Protein AF-A0A2V8MQB6-F1 (afdb_monomer_lite)

pLDDT: mean 80.18, std 12.18, range [51.41, 95.5]

Foldseek 3Di:
DVVLVVVLCVQADPPPCPDPDPDDDDPPRDDRLNVVVVVLVVVVVVDPDDDDPVNVVSVVVSLVVVQVSLVSLVCCLVPVLVVVQVVCVVVVHDGDDSDDRDDRD

Sequence (105 aa):
LSDDVTNLQKRLFPPPDLSGGAGPPLPDEPRPLYFDILNVAFNMDGYTAAPTADEMLRLDDYAKKLRELIAEVNKIMDQDVPKLNKQMSDAGLQIVNPGKKIPPP

Structure (mmCIF, N/CA/C/O backbone):
data_AF-A0A2V8MQB6-F1
#
_entry.id   AF-A0A2V8MQB6-F1
#
loop_
_atom_site.group_PDB
_atom_site.id
_atom_site.type_symbol
_atom_site.label_atom_id
_atom_site.label_alt_id
_atom_site.label_comp_id
_atom_site.label_asym_id
_atom_site.label_entity_id
_atom_site.label_seq_id
_atom_site.pdbx_PDB_ins_code
_atom_site.Cartn_x
_atom_site.Cartn_y
_atom_site.Cartn_z
_atom_site.occupancy
_atom_site.B_iso_or_equiv
_atom_site.auth_seq_id
_atom_site.auth_comp_id
_atom_site.auth_asym_id
_atom_site.auth_atom_id
_atom_site.pdbx_PDB_model_num
ATOM 1 N N . LEU A 1 1 ? -10.658 -4.433 9.664 1.00 72.69 1 LEU A N 1
ATOM 2 C CA . LEU A 1 1 ? -9.804 -3.276 10.010 1.00 72.69 1 LEU A CA 1
ATOM 3 C C . LEU A 1 1 ? -8.379 -3.680 10.359 1.00 72.69 1 LEU A C 1
ATOM 5 O O . LEU A 1 1 ? -7.499 -3.272 9.622 1.00 72.69 1 LEU A O 1
ATOM 9 N N . SER A 1 2 ? -8.121 -4.448 11.431 1.00 78.56 2 SER A N 1
ATOM 10 C CA . SER A 1 2 ? -6.736 -4.840 11.776 1.00 78.56 2 SER A CA 1
ATOM 11 C C . SER A 1 2 ? -6.053 -5.569 10.617 1.00 78.56 2 SER A C 1
ATOM 13 O O . SER A 1 2 ? -5.010 -5.127 10.151 1.00 78.56 2 SER A O 1
ATOM 15 N N . ASP A 1 3 ? -6.699 -6.608 10.087 1.00 81.12 3 ASP A N 1
ATOM 16 C CA . ASP A 1 3 ? -6.154 -7.393 8.975 1.00 81.12 3 ASP A CA 1
ATOM 17 C C . ASP A 1 3 ? -6.010 -6.561 7.693 1.00 81.12 3 ASP A C 1
ATOM 19 O O . ASP A 1 3 ? -5.003 -6.664 7.000 1.00 81.12 3 ASP A O 1
ATOM 23 N N . ASP A 1 4 ? -6.975 -5.681 7.403 1.00 79.75 4 ASP A N 1
ATOM 24 C CA . ASP A 1 4 ? -6.942 -4.800 6.226 1.00 79.75 4 ASP A CA 1
ATOM 25 C C . ASP A 1 4 ? -5.772 -3.811 6.295 1.00 79.75 4 ASP A C 1
ATOM 27 O O . ASP A 1 4 ? -5.046 -3.631 5.320 1.00 79.75 4 ASP A O 1
ATOM 31 N N . VAL A 1 5 ? -5.541 -3.215 7.469 1.00 80.81 5 VAL A N 1
ATOM 32 C CA . VAL A 1 5 ? -4.416 -2.302 7.712 1.00 80.81 5 VAL A CA 1
ATOM 33 C C . VAL A 1 5 ? -3.091 -3.054 7.652 1.00 80.81 5 VAL A C 1
ATOM 35 O O . VAL A 1 5 ? -2.146 -2.555 7.048 1.00 80.81 5 VAL A O 1
ATOM 38 N N . THR A 1 6 ? -3.012 -4.264 8.212 1.00 82.12 6 THR A N 1
ATOM 39 C CA . THR A 1 6 ? -1.809 -5.105 8.124 1.00 82.12 6 THR A CA 1
ATOM 40 C C . THR A 1 6 ? -1.500 -5.498 6.680 1.00 82.12 6 THR A C 1
ATOM 42 O O . THR A 1 6 ? -0.355 -5.382 6.248 1.00 82.12 6 THR A O 1
ATOM 45 N N . ASN A 1 7 ? -2.502 -5.912 5.905 1.00 81.25 7 ASN A N 1
ATOM 46 C CA . ASN A 1 7 ? -2.328 -6.251 4.493 1.00 81.25 7 ASN A CA 1
ATOM 47 C C . ASN A 1 7 ? -1.886 -5.033 3.673 1.00 81.25 7 ASN A C 1
ATOM 49 O O . ASN A 1 7 ? -0.979 -5.137 2.846 1.00 81.25 7 ASN A O 1
ATOM 53 N N . LEU A 1 8 ? -2.473 -3.863 3.940 1.00 82.44 8 LEU A N 1
ATOM 54 C CA . LEU A 1 8 ? -2.085 -2.614 3.294 1.00 82.44 8 LEU A CA 1
ATOM 55 C C . LEU A 1 8 ? -0.652 -2.204 3.659 1.00 82.44 8 LEU A C 1
ATOM 57 O O . LEU A 1 8 ? 0.123 -1.804 2.789 1.00 82.44 8 LEU A O 1
ATOM 61 N N . GLN A 1 9 ? -0.273 -2.369 4.927 1.00 82.00 9 GLN A N 1
ATOM 62 C CA . GLN A 1 9 ? 1.086 -2.126 5.392 1.00 82.00 9 GLN A CA 1
ATOM 63 C C . GLN A 1 9 ? 2.085 -3.036 4.676 1.00 82.00 9 GLN A C 1
ATOM 65 O O . GLN A 1 9 ? 3.073 -2.518 4.173 1.00 82.00 9 GLN A O 1
ATOM 70 N N . LYS A 1 10 ? 1.816 -4.344 4.559 1.00 80.88 10 LYS A N 1
ATOM 71 C CA . LYS A 1 10 ? 2.696 -5.296 3.852 1.00 80.88 10 LYS A CA 1
ATOM 72 C C . LYS A 1 10 ? 2.921 -4.931 2.382 1.00 80.88 10 LYS A C 1
ATOM 74 O O . LYS A 1 10 ? 4.007 -5.135 1.851 1.00 80.88 10 LYS A O 1
ATOM 79 N N . ARG A 1 11 ? 1.905 -4.373 1.714 1.00 80.75 11 ARG A N 1
ATOM 80 C CA . ARG A 1 11 ? 2.027 -3.900 0.323 1.00 80.75 11 ARG A CA 1
ATOM 81 C C . ARG A 1 11 ? 2.924 -2.668 0.193 1.00 80.75 11 ARG A C 1
ATOM 83 O O . ARG A 1 11 ? 3.544 -2.486 -0.852 1.00 80.75 11 ARG A O 1
ATOM 90 N N . LEU A 1 12 ? 2.968 -1.818 1.218 1.00 79.81 12 LEU A N 1
ATOM 91 C CA . LEU A 1 12 ? 3.737 -0.570 1.225 1.00 79.81 12 LEU A CA 1
ATOM 92 C C . LEU A 1 12 ? 5.156 -0.753 1.753 1.00 79.81 12 LEU A C 1
ATOM 94 O O . LEU A 1 12 ? 6.103 -0.235 1.172 1.00 79.81 12 LEU A O 1
ATOM 98 N N . PHE A 1 13 ? 5.303 -1.484 2.848 1.00 73.88 13 PHE A N 1
ATOM 99 C CA . PHE A 1 13 ? 6.543 -1.631 3.586 1.00 73.88 13 PHE A CA 1
ATOM 100 C C . PHE A 1 13 ? 6.744 -3.094 3.968 1.00 73.88 13 PHE A C 1
ATOM 102 O O . PHE A 1 13 ? 5.768 -3.806 4.214 1.00 73.88 13 PHE A O 1
ATOM 109 N N . PRO A 1 14 ? 8.003 -3.547 4.077 1.00 65.50 14 PRO A N 1
ATOM 110 C CA . PRO A 1 14 ? 8.258 -4.826 4.708 1.00 65.50 14 PRO A CA 1
ATOM 111 C C . PRO A 1 14 ? 7.703 -4.769 6.142 1.00 65.50 14 PRO A C 1
ATOM 113 O O . PRO A 1 14 ? 7.783 -3.712 6.787 1.00 65.50 14 PRO A O 1
ATOM 116 N N . PRO A 1 15 ? 7.104 -5.858 6.650 1.00 60.38 15 PRO A N 1
ATOM 117 C CA . PRO A 1 15 ? 6.680 -5.899 8.040 1.00 60.38 15 PRO A CA 1
ATOM 118 C C . PRO A 1 15 ? 7.886 -5.572 8.938 1.00 60.38 15 PRO A C 1
ATOM 120 O O . PRO A 1 15 ? 8.994 -6.028 8.643 1.00 60.38 15 PRO A O 1
ATOM 123 N N . PRO A 1 16 ? 7.717 -4.759 9.999 1.00 54.84 16 PRO A N 1
ATOM 124 C CA . PRO A 1 16 ? 8.797 -4.515 10.940 1.00 54.84 16 PRO A CA 1
ATOM 125 C C . PRO A 1 16 ? 9.248 -5.864 11.497 1.00 54.84 16 PRO A C 1
ATOM 127 O O . PRO A 1 16 ? 8.435 -6.612 12.043 1.00 54.84 16 PRO A O 1
ATOM 130 N N . ASP A 1 17 ? 10.530 -6.180 11.319 1.00 54.47 17 ASP A N 1
ATOM 131 C CA . ASP A 1 17 ? 11.119 -7.392 11.868 1.00 54.47 17 ASP A CA 1
ATOM 132 C C . ASP A 1 17 ? 11.173 -7.245 13.393 1.00 54.47 17 ASP A C 1
ATOM 134 O O . ASP A 1 17 ? 12.071 -6.632 13.968 1.00 54.47 17 ASP A O 1
ATOM 138 N N . LEU A 1 18 ? 10.120 -7.723 14.056 1.00 51.66 18 LEU A N 1
ATOM 139 C CA . LEU A 1 18 ? 10.019 -7.761 15.514 1.00 51.66 18 LEU A CA 1
ATOM 140 C C . LEU A 1 18 ? 10.843 -8.917 16.100 1.00 51.66 18 LEU A C 1
ATOM 142 O O . LEU A 1 18 ? 10.907 -9.065 17.322 1.00 51.66 18 LEU A O 1
ATOM 146 N N . SER A 1 19 ? 11.477 -9.738 15.256 1.00 53.94 19 SER A N 1
ATOM 147 C CA . SER A 1 19 ? 12.388 -10.779 15.696 1.00 53.94 19 SER A CA 1
ATOM 148 C C . SER A 1 19 ? 13.809 -10.218 15.747 1.00 53.94 19 SER A C 1
ATOM 150 O O . SER A 1 19 ? 14.478 -10.012 14.745 1.00 53.94 19 SER A O 1
ATOM 152 N N . GLY A 1 20 ? 14.302 -9.954 16.958 1.00 51.41 20 GLY A N 1
ATOM 153 C CA . GLY A 1 20 ? 15.703 -9.602 17.222 1.00 51.41 20 GLY A CA 1
ATOM 154 C C . GLY A 1 20 ? 16.691 -10.749 16.960 1.00 51.41 20 GLY A C 1
ATOM 155 O O . GLY A 1 20 ? 17.658 -10.914 17.696 1.00 51.41 20 GLY A O 1
ATOM 156 N N . GLY A 1 21 ? 16.447 -11.574 15.951 1.00 51.50 21 GLY A N 1
ATOM 157 C CA . GLY A 1 21 ? 17.294 -12.680 15.553 1.00 51.50 21 GLY A CA 1
ATOM 158 C C . GLY A 1 21 ? 16.881 -13.095 14.159 1.00 51.50 21 GLY A C 1
ATOM 159 O O . GLY A 1 21 ? 15.707 -13.372 13.955 1.00 51.50 21 GLY A O 1
ATOM 160 N N . ALA A 1 22 ? 17.839 -13.113 13.233 1.00 55.50 22 ALA A N 1
ATOM 161 C CA . ALA A 1 22 ? 17.664 -13.552 11.855 1.00 55.50 22 ALA A CA 1
ATOM 162 C C . ALA A 1 22 ? 17.010 -14.945 11.818 1.00 55.50 22 ALA A C 1
ATOM 164 O O . ALA A 1 22 ? 17.685 -15.975 11.869 1.00 55.50 22 ALA A O 1
ATOM 165 N N . GLY A 1 23 ? 15.679 -14.960 11.809 1.00 53.00 23 GLY A N 1
ATOM 166 C CA . GLY A 1 23 ? 14.877 -16.151 11.628 1.00 53.00 23 GLY A CA 1
ATOM 167 C C . GLY A 1 23 ? 15.041 -16.675 10.203 1.00 53.00 23 GLY A C 1
ATOM 168 O O . GLY A 1 23 ? 15.550 -15.962 9.332 1.00 53.00 23 GLY A O 1
ATOM 169 N N . PRO A 1 24 ? 14.644 -17.934 9.952 1.00 53.81 24 PRO A N 1
ATOM 170 C CA . PRO A 1 24 ? 14.713 -18.518 8.619 1.00 53.81 24 PRO A CA 1
ATOM 171 C C . PRO A 1 24 ? 14.003 -17.613 7.599 1.00 53.81 24 PRO A C 1
ATOM 173 O O . PRO A 1 24 ? 13.037 -16.940 7.968 1.00 53.81 24 PRO A O 1
ATOM 176 N N . PRO A 1 25 ? 14.498 -17.568 6.347 1.00 51.97 25 PRO A N 1
ATOM 177 C CA . PRO A 1 25 ? 14.060 -16.606 5.342 1.00 51.97 25 PRO A CA 1
ATOM 178 C C . PRO A 1 25 ? 12.536 -16.585 5.263 1.00 51.97 25 PRO A C 1
ATOM 180 O O . PRO A 1 25 ? 11.906 -17.642 5.165 1.00 51.97 25 PRO A O 1
ATOM 183 N N . LEU A 1 26 ? 11.959 -15.382 5.351 1.00 60.06 26 LEU A N 1
ATOM 184 C CA . LEU A 1 26 ? 10.523 -15.199 5.184 1.00 60.06 26 LEU A CA 1
ATOM 185 C C . LEU A 1 26 ? 10.103 -15.844 3.848 1.00 60.06 26 LEU A C 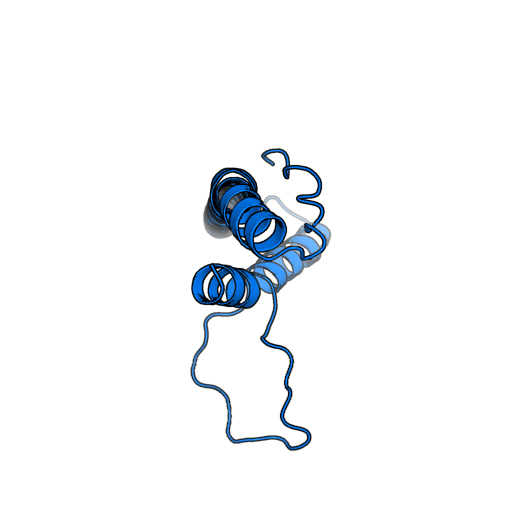1
ATOM 187 O O . LEU A 1 26 ? 10.892 -15.812 2.896 1.00 60.06 26 LEU A O 1
ATOM 191 N N . PRO A 1 27 ? 8.903 -16.460 3.775 1.00 57.81 27 PRO A N 1
ATOM 192 C CA . PRO A 1 27 ? 8.351 -16.978 2.524 1.00 57.81 27 PRO A CA 1
ATOM 193 C C . PRO A 1 27 ? 8.445 -15.924 1.421 1.00 57.81 27 PRO A C 1
ATOM 195 O O . PRO A 1 27 ? 8.577 -14.748 1.742 1.00 57.81 27 PRO A O 1
ATOM 198 N N . ASP A 1 28 ? 8.343 -16.353 0.161 1.00 59.97 28 ASP A N 1
ATOM 199 C CA . ASP A 1 28 ? 8.365 -15.553 -1.077 1.00 59.97 28 ASP A CA 1
ATOM 200 C C . ASP A 1 28 ? 7.247 -14.478 -1.101 1.00 59.97 28 ASP A C 1
ATOM 202 O O . ASP A 1 28 ? 6.308 -14.514 -1.896 1.00 59.97 28 ASP A O 1
ATOM 206 N N . GLU A 1 29 ? 7.274 -13.560 -0.133 1.00 63.88 29 GLU A N 1
ATOM 207 C CA . GLU A 1 29 ? 6.367 -12.440 -0.004 1.00 63.88 29 GLU A CA 1
ATOM 208 C C . GLU A 1 29 ? 6.736 -11.480 -1.138 1.00 63.88 29 GLU A C 1
ATOM 210 O O . GLU A 1 29 ? 7.906 -11.100 -1.281 1.00 63.88 29 GLU A O 1
ATOM 215 N N . PRO A 1 30 ? 5.761 -11.105 -1.982 1.00 66.25 30 PRO A N 1
ATOM 216 C CA . PRO A 1 30 ? 6.026 -10.225 -3.102 1.00 66.25 30 PRO A CA 1
ATOM 217 C C . PRO A 1 30 ? 6.644 -8.926 -2.592 1.00 66.25 30 PRO A C 1
ATOM 219 O O . PRO A 1 30 ? 6.229 -8.378 -1.567 1.00 66.25 30 PRO A O 1
ATOM 222 N N . ARG A 1 31 ? 7.652 -8.437 -3.320 1.00 71.94 31 ARG A N 1
ATOM 223 C CA . ARG A 1 31 ? 8.362 -7.209 -2.970 1.00 71.94 31 ARG A CA 1
ATOM 224 C C . ARG A 1 31 ? 7.352 -6.065 -2.746 1.00 71.94 31 ARG A C 1
ATOM 226 O O . ARG A 1 31 ? 6.455 -5.884 -3.571 1.00 71.94 31 ARG A O 1
ATOM 233 N N . PRO A 1 32 ? 7.490 -5.280 -1.661 1.00 82.19 32 PRO A N 1
ATOM 234 C CA . PRO A 1 32 ? 6.636 -4.123 -1.427 1.00 82.19 32 PRO A CA 1
ATOM 235 C C . PRO A 1 32 ? 6.663 -3.142 -2.603 1.00 82.19 32 PRO A C 1
ATOM 237 O O . PRO A 1 32 ? 7.735 -2.8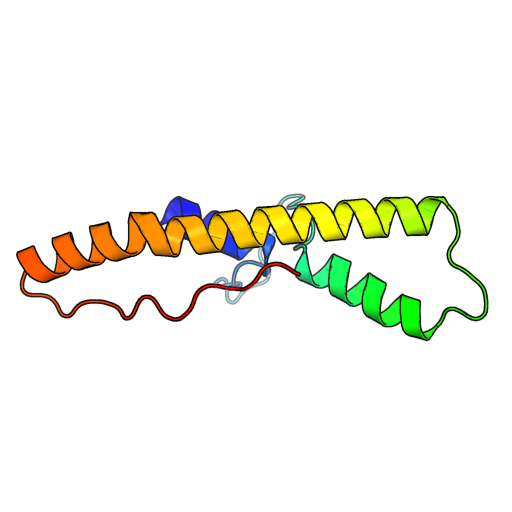18 -3.124 1.00 82.19 32 PRO A O 1
ATOM 240 N N . LEU A 1 33 ? 5.494 -2.602 -2.958 1.00 82.88 33 LEU A N 1
ATOM 241 C CA . LEU A 1 33 ? 5.314 -1.698 -4.098 1.00 82.88 33 LEU A CA 1
ATOM 242 C C . LEU A 1 33 ? 6.214 -0.458 -3.997 1.00 82.88 33 LEU A C 1
ATOM 244 O O . LEU A 1 33 ? 6.677 0.056 -5.011 1.00 82.88 33 LEU A O 1
ATOM 248 N N . TYR A 1 34 ? 6.502 0.001 -2.775 1.00 82.50 34 TYR A N 1
ATOM 249 C CA . TYR A 1 34 ? 7.421 1.111 -2.535 1.00 82.50 34 TYR A CA 1
ATOM 250 C C . TYR A 1 34 ? 8.803 0.868 -3.149 1.00 82.50 34 TYR A C 1
ATOM 252 O O . TYR A 1 34 ? 9.347 1.758 -3.796 1.00 82.50 34 TYR A O 1
ATOM 260 N N . PHE A 1 35 ? 9.362 -0.336 -2.993 1.00 82.00 35 PHE A N 1
ATOM 261 C CA . PHE A 1 35 ? 10.680 -0.645 -3.542 1.00 82.00 35 PHE A CA 1
ATOM 262 C C . PHE A 1 35 ? 10.658 -0.773 -5.062 1.00 82.00 35 PHE A C 1
ATOM 264 O O . PHE A 1 35 ? 11.637 -0.400 -5.706 1.00 82.00 35 PHE A O 1
ATOM 271 N N . ASP A 1 36 ? 9.559 -1.259 -5.640 1.00 82.62 36 ASP A N 1
ATOM 272 C CA . ASP A 1 36 ? 9.399 -1.310 -7.095 1.00 82.62 36 ASP A CA 1
ATOM 273 C C . ASP A 1 36 ? 9.320 0.096 -7.696 1.00 82.62 36 ASP A C 1
ATOM 275 O O . ASP A 1 36 ? 10.049 0.400 -8.641 1.00 82.62 36 ASP A O 1
ATOM 279 N N . ILE A 1 37 ? 8.521 0.984 -7.095 1.00 82.44 37 ILE A N 1
ATOM 280 C CA . ILE A 1 37 ? 8.427 2.394 -7.498 1.00 82.44 37 ILE A CA 1
ATOM 281 C C . ILE A 1 37 ? 9.775 3.098 -7.322 1.00 82.44 37 ILE A C 1
ATOM 283 O O . ILE A 1 37 ? 10.209 3.814 -8.221 1.00 82.44 37 ILE A O 1
ATOM 287 N N . LEU A 1 38 ? 10.459 2.885 -6.194 1.00 82.56 38 LEU A N 1
ATOM 288 C CA . LEU A 1 38 ? 11.750 3.512 -5.914 1.00 82.56 38 LEU A CA 1
ATOM 289 C C . LEU A 1 38 ? 12.818 3.071 -6.921 1.00 82.56 38 LEU A C 1
ATOM 291 O O . LEU A 1 38 ? 13.569 3.897 -7.429 1.00 82.56 38 LEU A O 1
ATOM 295 N N . ASN A 1 39 ? 12.862 1.775 -7.240 1.00 82.62 39 ASN A N 1
ATOM 296 C CA . ASN A 1 39 ? 13.775 1.238 -8.240 1.00 82.62 39 ASN A CA 1
ATOM 297 C C . ASN A 1 39 ? 13.513 1.869 -9.613 1.00 82.62 39 ASN A C 1
ATOM 299 O O . ASN A 1 39 ? 14.444 2.305 -10.281 1.00 82.62 39 ASN A O 1
ATOM 303 N N . VAL A 1 40 ? 12.249 1.971 -10.025 1.00 79.56 40 VAL A N 1
ATOM 304 C CA . VAL A 1 40 ? 11.889 2.641 -11.279 1.00 79.56 40 VAL A CA 1
ATOM 305 C C . VAL A 1 40 ? 12.306 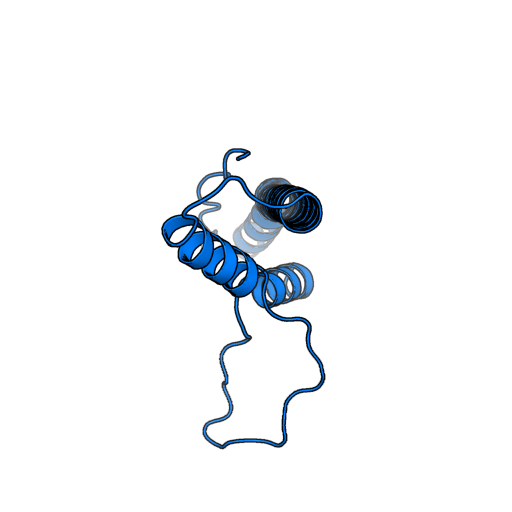4.109 -11.262 1.00 79.56 40 VAL A C 1
ATOM 307 O O . VAL A 1 40 ? 12.971 4.539 -12.196 1.00 79.56 40 VAL A O 1
ATOM 310 N N . ALA A 1 41 ? 11.998 4.853 -10.198 1.00 77.06 41 ALA A N 1
ATOM 311 C CA . ALA A 1 41 ? 12.358 6.265 -10.080 1.00 77.06 41 ALA A CA 1
ATOM 312 C C . ALA A 1 41 ? 13.875 6.493 -10.213 1.00 77.06 41 ALA A C 1
ATOM 314 O O . ALA A 1 41 ? 14.294 7.355 -10.978 1.00 77.06 41 ALA A O 1
ATOM 315 N N . PHE A 1 42 ? 14.703 5.672 -9.555 1.00 79.62 42 PHE A N 1
ATOM 316 C CA . PHE A 1 42 ? 16.162 5.761 -9.690 1.00 79.62 42 PHE A CA 1
ATOM 317 C C . PHE A 1 42 ? 16.673 5.377 -11.083 1.00 79.62 42 PHE A C 1
ATOM 319 O O . PHE A 1 42 ? 17.640 5.965 -11.561 1.00 79.62 42 PHE A O 1
ATOM 326 N N . ASN A 1 43 ? 16.049 4.399 -11.746 1.00 76.25 43 ASN A N 1
ATOM 327 C CA . ASN A 1 43 ? 16.437 4.028 -13.109 1.00 76.25 43 ASN A CA 1
ATOM 328 C C . ASN A 1 43 ? 16.000 5.078 -14.140 1.00 76.25 43 ASN A C 1
ATOM 330 O O . ASN A 1 43 ? 16.697 5.258 -15.136 1.00 76.25 43 ASN A O 1
ATOM 334 N N . MET A 1 44 ? 14.901 5.801 -13.890 1.00 72.12 44 MET A N 1
ATOM 335 C CA . MET A 1 44 ? 14.442 6.885 -14.762 1.00 72.12 44 MET A CA 1
ATOM 336 C C . MET A 1 44 ? 15.466 8.018 -14.874 1.00 72.12 44 MET A C 1
ATOM 338 O O . MET A 1 44 ? 15.669 8.530 -15.973 1.00 72.12 44 MET A O 1
ATOM 342 N N . ASP A 1 45 ? 16.168 8.356 -13.789 1.00 67.25 45 ASP A N 1
ATOM 343 C CA . ASP A 1 45 ? 17.260 9.344 -13.814 1.00 67.25 45 ASP A CA 1
ATOM 344 C C . ASP A 1 45 ? 18.467 8.880 -14.657 1.00 67.25 45 ASP A C 1
ATOM 346 O O . ASP A 1 45 ? 19.282 9.692 -15.097 1.00 67.25 45 ASP A O 1
ATOM 350 N N . GLY A 1 46 ? 18.587 7.572 -14.903 1.00 68.06 46 GLY A N 1
ATOM 351 C CA . GLY A 1 46 ? 19.634 6.964 -15.726 1.00 68.06 46 GLY A CA 1
ATOM 352 C C . GLY A 1 46 ? 19.274 6.807 -17.206 1.00 68.06 46 GLY A C 1
ATOM 353 O O . GLY A 1 46 ? 20.115 6.351 -17.987 1.00 68.06 46 GLY A O 1
ATOM 354 N N . TYR A 1 47 ? 18.052 7.156 -17.619 1.00 70.75 47 TYR A N 1
ATOM 355 C CA . TYR A 1 47 ? 17.622 6.999 -19.004 1.00 70.75 47 TYR A CA 1
ATOM 356 C C . TYR A 1 47 ? 18.301 8.017 -19.926 1.00 70.75 47 TYR A C 1
ATOM 358 O O . TYR A 1 47 ? 17.987 9.203 -19.947 1.00 70.75 47 TYR A O 1
ATOM 366 N N . THR A 1 48 ? 19.232 7.526 -20.746 1.00 75.50 48 THR A N 1
ATOM 367 C CA . THR A 1 48 ? 19.882 8.297 -21.820 1.00 75.50 48 THR A CA 1
ATOM 368 C C . THR A 1 48 ? 19.113 8.247 -23.144 1.00 75.50 48 THR A C 1
ATOM 370 O O . THR A 1 48 ? 19.467 8.944 -24.095 1.00 75.50 48 THR A O 1
ATOM 373 N N . ALA A 1 49 ? 18.051 7.441 -23.208 1.00 77.00 49 ALA A N 1
ATOM 374 C CA . ALA A 1 49 ? 17.142 7.289 -24.337 1.00 77.00 49 ALA A CA 1
ATOM 375 C C . ALA A 1 49 ? 15.701 7.101 -23.832 1.00 77.00 49 ALA A C 1
ATOM 377 O O . ALA A 1 49 ? 15.476 6.906 -22.639 1.00 77.00 49 ALA A O 1
ATOM 378 N N . ALA A 1 50 ? 14.722 7.168 -24.737 1.00 80.12 50 ALA A N 1
ATOM 379 C CA . ALA A 1 50 ? 13.328 6.913 -24.382 1.00 80.12 50 ALA A CA 1
ATOM 380 C C . ALA A 1 50 ? 13.150 5.492 -23.799 1.00 80.12 50 ALA A C 1
ATOM 382 O O . ALA A 1 50 ? 13.817 4.570 -24.282 1.00 80.12 50 ALA A O 1
ATOM 383 N N . PRO A 1 51 ? 12.245 5.297 -22.818 1.00 79.88 51 PRO A N 1
ATOM 384 C CA . PRO A 1 51 ? 11.954 3.978 -22.268 1.00 79.88 51 PRO A CA 1
ATOM 385 C C . PRO A 1 51 ? 11.505 3.000 -23.356 1.00 79.88 51 PRO A C 1
ATOM 387 O O . PRO A 1 51 ? 10.780 3.359 -24.289 1.00 79.88 51 PRO A O 1
ATOM 390 N N . THR A 1 52 ? 11.913 1.745 -23.223 1.00 85.12 52 THR A N 1
ATOM 391 C CA . THR A 1 52 ? 11.457 0.656 -24.089 1.00 85.12 52 THR A CA 1
ATOM 392 C C . THR A 1 52 ? 9.966 0.368 -23.878 1.00 85.12 52 THR A C 1
ATOM 394 O O . THR A 1 52 ? 9.382 0.709 -22.847 1.00 85.12 52 THR A O 1
ATOM 397 N N . ALA A 1 53 ? 9.327 -0.307 -24.840 1.00 86.31 53 ALA A N 1
ATOM 398 C CA . ALA A 1 53 ? 7.913 -0.683 -24.731 1.00 86.31 53 ALA A CA 1
ATOM 399 C C . ALA A 1 53 ? 7.617 -1.513 -23.463 1.00 86.31 53 ALA A C 1
ATOM 401 O O . ALA A 1 53 ? 6.602 -1.298 -22.804 1.00 86.31 53 ALA A O 1
ATOM 402 N N . ASP A 1 54 ? 8.536 -2.398 -23.071 1.00 82.06 54 ASP A N 1
ATOM 403 C CA . ASP A 1 54 ? 8.397 -3.231 -21.870 1.00 82.06 54 ASP A CA 1
ATOM 404 C C . ASP A 1 54 ? 8.559 -2.438 -20.564 1.00 82.06 54 ASP A C 1
ATOM 406 O O . ASP A 1 54 ? 8.012 -2.810 -19.523 1.00 82.06 54 ASP A O 1
ATOM 410 N N . GLU A 1 55 ? 9.334 -1.355 -20.579 1.00 82.44 55 GLU A N 1
ATOM 411 C CA . GLU A 1 55 ? 9.454 -0.439 -19.439 1.00 82.44 55 GLU A CA 1
ATOM 412 C C . GLU A 1 55 ? 8.206 0.429 -19.302 1.00 82.44 55 GLU A C 1
ATOM 414 O O . GLU A 1 55 ? 7.704 0.595 -18.192 1.00 82.44 55 GLU A O 1
ATOM 419 N N . MET A 1 56 ? 7.647 0.890 -20.424 1.00 87.69 56 MET A N 1
ATOM 420 C CA . MET A 1 56 ? 6.369 1.605 -20.445 1.00 87.69 56 MET A CA 1
ATOM 421 C C . MET A 1 56 ? 5.226 0.748 -19.886 1.00 87.69 56 MET A C 1
ATOM 423 O O . MET A 1 56 ? 4.467 1.218 -19.043 1.00 87.69 56 MET A O 1
ATOM 427 N N . LEU A 1 57 ? 5.147 -0.532 -20.267 1.00 87.25 57 LEU A N 1
ATOM 428 C CA . LEU A 1 57 ? 4.146 -1.456 -19.719 1.00 87.25 57 LEU A CA 1
ATOM 429 C C . LEU A 1 57 ? 4.296 -1.655 -18.203 1.00 87.25 57 LEU A C 1
ATOM 431 O O . LEU A 1 57 ? 3.299 -1.716 -17.483 1.00 87.25 57 LEU A O 1
ATOM 435 N N . ARG A 1 58 ? 5.534 -1.737 -17.701 1.00 84.00 58 ARG A N 1
ATOM 436 C CA . ARG A 1 58 ? 5.802 -1.850 -16.258 1.00 84.00 58 ARG A CA 1
ATOM 437 C C . ARG A 1 58 ? 5.438 -0.574 -15.502 1.00 84.00 58 ARG A C 1
ATOM 439 O O . ARG A 1 58 ? 4.864 -0.663 -14.421 1.00 84.00 58 ARG A O 1
ATOM 446 N N . LEU A 1 59 ? 5.728 0.594 -16.072 1.00 84.88 59 LEU A N 1
ATOM 447 C CA . LEU A 1 59 ? 5.316 1.886 -15.518 1.00 84.88 59 LEU A CA 1
ATOM 448 C C . LEU A 1 59 ? 3.793 1.978 -15.380 1.00 84.88 59 LEU A C 1
ATOM 450 O O . LEU A 1 59 ? 3.302 2.344 -14.311 1.00 84.88 59 LEU A O 1
ATOM 454 N N . ASP A 1 60 ? 3.054 1.588 -16.420 1.00 88.31 60 ASP A N 1
ATOM 455 C CA . ASP A 1 60 ? 1.589 1.584 -16.398 1.00 88.31 60 ASP A CA 1
ATOM 456 C C . ASP A 1 60 ? 1.027 0.616 -15.344 1.00 88.31 60 ASP A C 1
ATOM 458 O O . ASP A 1 60 ? 0.084 0.961 -14.622 1.00 88.31 60 ASP A O 1
ATOM 462 N N . ASP A 1 61 ? 1.623 -0.571 -15.200 1.00 88.44 61 ASP A N 1
ATOM 463 C CA . ASP A 1 61 ? 1.236 -1.542 -14.171 1.00 88.44 61 ASP A CA 1
ATOM 464 C C . ASP A 1 61 ? 1.473 -1.001 -12.751 1.00 88.44 61 ASP A C 1
ATOM 466 O O . ASP A 1 61 ? 0.582 -1.059 -11.898 1.00 88.44 61 ASP A O 1
ATOM 470 N N . TYR A 1 62 ? 2.636 -0.397 -12.490 1.00 86.44 62 TYR A N 1
ATOM 471 C CA . TYR A 1 62 ? 2.923 0.205 -11.186 1.00 86.44 62 TYR A CA 1
ATOM 472 C C . TYR A 1 62 ? 2.033 1.411 -10.890 1.00 86.44 62 TYR A C 1
ATOM 474 O O . TYR A 1 62 ? 1.543 1.545 -9.765 1.00 86.44 62 TYR A O 1
ATOM 482 N N . ALA A 1 63 ? 1.748 2.250 -11.888 1.00 87.62 63 ALA A N 1
ATOM 483 C CA . ALA A 1 63 ? 0.809 3.357 -11.747 1.00 87.62 63 ALA A CA 1
ATOM 484 C C . ALA A 1 63 ? -0.599 2.855 -11.391 1.00 87.62 63 ALA A C 1
ATOM 486 O O . ALA A 1 63 ? -1.267 3.421 -10.522 1.00 87.62 63 ALA A O 1
ATOM 487 N N . LYS A 1 64 ? -1.048 1.758 -12.013 1.00 90.31 64 LYS A N 1
ATOM 488 C CA . LYS A 1 64 ? -2.324 1.119 -11.681 1.00 90.31 64 LYS A CA 1
ATOM 489 C C . LYS A 1 64 ? -2.332 0.583 -10.247 1.00 90.31 64 LYS A C 1
ATOM 491 O O . LYS A 1 64 ? -3.240 0.924 -9.489 1.00 90.31 64 LYS A O 1
ATOM 496 N N . LYS A 1 65 ? -1.301 -0.169 -9.848 1.00 88.50 65 LYS A N 1
ATOM 497 C CA . LYS A 1 65 ? -1.152 -0.695 -8.478 1.00 88.50 65 LYS A CA 1
ATOM 498 C C . LYS A 1 65 ? -1.147 0.419 -7.429 1.00 88.50 65 LYS A C 1
ATOM 500 O O . LYS A 1 65 ? -1.749 0.259 -6.369 1.00 88.50 65 LYS A O 1
ATOM 505 N N . LEU A 1 66 ? -0.516 1.558 -7.727 1.00 87.69 66 LEU A N 1
ATOM 506 C CA . LEU A 1 66 ? -0.510 2.727 -6.847 1.00 87.69 66 LEU A CA 1
ATOM 507 C C . LEU A 1 66 ? -1.908 3.345 -6.708 1.00 87.69 66 LEU A C 1
ATOM 509 O O . LEU A 1 66 ? -2.333 3.647 -5.594 1.00 87.69 66 LEU A O 1
ATOM 513 N N . ARG A 1 67 ? -2.649 3.501 -7.812 1.00 90.25 67 ARG A N 1
ATOM 514 C CA . ARG A 1 67 ? -4.032 4.015 -7.780 1.00 90.25 67 ARG A CA 1
ATOM 515 C C . ARG A 1 67 ? -4.959 3.114 -6.966 1.00 90.25 67 ARG A C 1
ATOM 517 O O . ARG A 1 67 ? -5.751 3.620 -6.175 1.00 90.25 67 ARG A O 1
ATOM 524 N N . GLU A 1 68 ? -4.848 1.800 -7.140 1.00 90.88 68 GLU A N 1
ATOM 525 C CA . GLU A 1 68 ? -5.618 0.815 -6.370 1.00 90.88 68 GLU A CA 1
ATOM 526 C C . GLU A 1 68 ? -5.309 0.916 -4.873 1.00 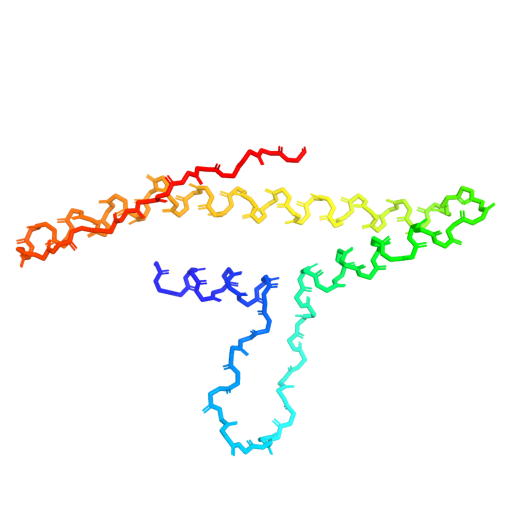90.88 68 GLU A C 1
ATOM 528 O O . GLU A 1 68 ? -6.220 0.987 -4.051 1.00 90.88 68 GLU A O 1
ATOM 533 N N . LEU A 1 69 ? -4.028 1.022 -4.521 1.00 88.56 69 LEU A N 1
ATOM 534 C CA . LEU A 1 69 ? -3.594 1.179 -3.138 1.00 88.56 69 LEU A CA 1
ATOM 535 C C . LEU A 1 69 ? -4.115 2.478 -2.506 1.00 88.56 69 LEU A C 1
ATOM 537 O O . LEU A 1 69 ? -4.612 2.461 -1.384 1.00 88.56 69 LEU A O 1
ATOM 541 N N . ILE A 1 70 ? -4.065 3.596 -3.235 1.00 90.44 70 ILE A N 1
ATOM 542 C CA . ILE A 1 70 ? -4.631 4.879 -2.790 1.00 90.44 70 ILE A CA 1
ATOM 543 C C . ILE A 1 70 ? -6.142 4.758 -2.558 1.00 90.44 70 ILE A C 1
ATOM 545 O O . ILE A 1 70 ? -6.659 5.273 -1.564 1.00 90.44 70 ILE A O 1
ATOM 549 N N . ALA A 1 71 ? -6.857 4.063 -3.445 1.00 91.31 71 ALA A N 1
ATOM 550 C CA . ALA A 1 71 ? -8.287 3.826 -3.286 1.00 91.31 71 ALA A CA 1
ATOM 551 C C . ALA A 1 71 ? -8.595 2.982 -2.037 1.00 91.31 71 ALA A C 1
ATOM 553 O O . ALA A 1 71 ? -9.527 3.307 -1.302 1.00 91.31 71 ALA A O 1
ATOM 554 N N . GLU A 1 72 ? -7.798 1.948 -1.758 1.00 89.75 72 GLU A N 1
ATOM 555 C CA . GLU A 1 72 ? -7.927 1.130 -0.547 1.00 89.75 72 GLU A CA 1
ATOM 556 C C . GLU A 1 72 ? -7.668 1.935 0.733 1.00 89.75 72 GLU A C 1
ATOM 558 O O . GLU A 1 72 ? -8.487 1.879 1.653 1.00 89.75 72 GLU A O 1
ATOM 563 N N . VAL A 1 73 ? -6.600 2.746 0.780 1.00 89.31 73 VAL A N 1
ATOM 564 C CA . VAL A 1 73 ? -6.331 3.640 1.924 1.00 89.31 73 VAL A CA 1
ATOM 565 C C . VAL A 1 73 ? -7.513 4.577 2.156 1.00 89.31 73 VAL A C 1
ATOM 567 O O . VAL A 1 73 ? -8.039 4.661 3.266 1.00 89.31 73 VAL A O 1
ATOM 570 N N . ASN A 1 74 ? -7.967 5.257 1.102 1.00 91.69 74 ASN A N 1
ATOM 571 C CA . ASN A 1 74 ? -9.072 6.204 1.204 1.00 91.69 74 ASN A CA 1
ATOM 572 C C . ASN A 1 74 ? -10.377 5.517 1.639 1.00 91.69 74 ASN A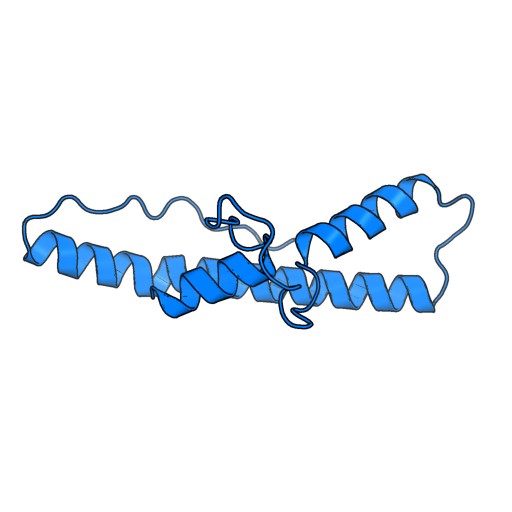 C 1
ATOM 574 O O . ASN A 1 74 ? -11.139 6.098 2.409 1.00 91.69 74 ASN A O 1
ATOM 578 N N . LYS A 1 75 ? -10.617 4.268 1.222 1.00 91.19 75 LYS A N 1
ATOM 579 C CA . LYS A 1 75 ? -11.769 3.476 1.672 1.00 91.19 75 LYS A CA 1
ATOM 580 C C . LYS A 1 75 ? -11.711 3.176 3.172 1.00 91.19 75 LYS A C 1
ATOM 582 O O . LYS A 1 75 ? -12.718 3.364 3.852 1.00 91.19 75 LYS A O 1
ATOM 587 N N . ILE A 1 76 ? -10.555 2.760 3.694 1.00 89.19 76 ILE A N 1
ATOM 588 C CA . ILE A 1 76 ? -10.363 2.527 5.138 1.00 89.19 76 ILE A CA 1
ATOM 589 C C . ILE A 1 76 ? -10.626 3.823 5.917 1.00 89.19 76 ILE A C 1
ATOM 591 O O . ILE A 1 76 ? -11.336 3.816 6.925 1.00 89.19 76 ILE A O 1
ATOM 595 N N . MET A 1 77 ? -10.113 4.950 5.417 1.00 89.56 77 MET A N 1
ATOM 596 C CA . MET A 1 77 ? -10.342 6.267 6.016 1.00 89.56 77 MET A CA 1
ATOM 597 C C . MET A 1 77 ? -11.820 6.678 6.018 1.00 89.56 77 MET A C 1
ATOM 599 O O . MET A 1 77 ? -12.276 7.283 6.986 1.00 89.56 77 MET A O 1
ATOM 603 N N . ASP A 1 78 ? -12.567 6.357 4.961 1.00 90.06 78 ASP A N 1
ATOM 604 C CA . ASP A 1 78 ? -13.976 6.739 4.817 1.00 90.06 78 ASP A CA 1
ATOM 605 C C . ASP A 1 78 ? -14.944 5.840 5.583 1.00 90.06 78 ASP A C 1
ATOM 607 O O . ASP A 1 78 ? -15.990 6.301 6.038 1.00 90.06 78 ASP A O 1
ATOM 611 N N . GLN A 1 79 ? -14.634 4.551 5.688 1.00 89.94 79 GLN A N 1
ATOM 612 C CA . GLN A 1 79 ? -15.582 3.556 6.184 1.00 89.94 79 GLN A CA 1
ATOM 613 C C . GLN A 1 79 ? -15.194 3.048 7.567 1.00 89.94 79 GLN A C 1
ATOM 615 O O . GLN A 1 79 ? -16.014 3.048 8.490 1.00 89.94 79 GLN A O 1
ATOM 620 N N . ASP A 1 80 ? -13.939 2.645 7.735 1.00 88.69 80 ASP A N 1
ATOM 621 C CA . ASP A 1 80 ? -13.531 1.907 8.920 1.00 88.69 80 ASP A CA 1
ATOM 622 C C . ASP A 1 80 ? -13.082 2.815 10.061 1.00 88.69 80 ASP A C 1
ATOM 624 O O . ASP A 1 80 ? -13.410 2.532 11.214 1.00 88.69 80 ASP A O 1
ATOM 628 N N . VAL A 1 81 ? -12.399 3.931 9.775 1.00 90.00 81 VAL A N 1
ATOM 629 C CA . VAL A 1 81 ? -11.999 4.884 10.826 1.00 90.00 81 VAL A CA 1
ATOM 630 C C . VAL A 1 81 ? -13.216 5.507 11.524 1.00 90.00 81 VAL A C 1
ATOM 632 O O . VAL A 1 81 ? -13.239 5.516 12.756 1.00 90.00 81 VAL A O 1
ATOM 635 N N . PRO A 1 82 ? -14.274 5.963 10.823 1.00 92.25 82 PRO A N 1
ATOM 636 C CA . PRO A 1 82 ? -15.475 6.459 11.491 1.00 92.25 82 PRO A CA 1
ATOM 637 C C . PRO A 1 82 ? -16.177 5.379 12.318 1.00 92.25 82 PRO A C 1
ATOM 639 O O . PRO A 1 82 ? -16.645 5.656 13.423 1.00 92.25 82 PRO A O 1
ATOM 642 N N . LYS A 1 83 ? -16.220 4.137 11.817 1.00 91.56 83 LYS A N 1
ATOM 643 C CA . LYS A 1 83 ? -16.790 2.998 12.546 1.00 91.56 83 LYS A CA 1
ATOM 644 C C . LYS A 1 83 ? -16.007 2.703 13.827 1.00 91.56 83 LYS A C 1
ATOM 646 O O . LYS A 1 83 ? -16.626 2.524 14.875 1.00 91.56 83 LYS A O 1
ATOM 651 N N . LEU A 1 84 ? -14.676 2.703 13.757 1.00 90.62 84 LEU A N 1
ATOM 652 C CA . LEU A 1 84 ? -13.803 2.544 14.918 1.00 90.62 84 LEU A CA 1
ATOM 653 C C . LEU A 1 84 ? -14.004 3.690 15.914 1.00 90.62 84 LEU A C 1
ATOM 655 O O . LEU A 1 84 ? -14.227 3.443 17.094 1.00 90.62 84 LEU A O 1
ATOM 659 N N . ASN A 1 85 ? -13.999 4.938 15.443 1.00 93.31 85 ASN A N 1
ATOM 660 C CA . ASN A 1 85 ? -14.194 6.108 16.298 1.00 93.31 85 ASN A CA 1
ATOM 661 C C . ASN A 1 85 ? -15.543 6.082 17.016 1.00 93.31 85 ASN A C 1
ATOM 663 O O . ASN A 1 85 ? -15.612 6.454 18.184 1.00 93.31 85 ASN A O 1
ATOM 667 N N . LYS A 1 86 ? -16.600 5.597 16.355 1.00 93.31 86 LYS A N 1
ATOM 668 C CA . LYS A 1 86 ? -17.889 5.376 17.009 1.00 93.31 86 LYS A CA 1
ATOM 669 C C . LYS A 1 86 ? -17.772 4.356 18.142 1.00 93.31 86 LYS A C 1
ATOM 671 O O . LYS A 1 86 ? -18.156 4.664 19.261 1.00 93.31 86 LYS A O 1
ATOM 676 N N . GLN A 1 87 ? -17.176 3.192 17.882 1.00 93.44 87 GLN A N 1
ATOM 677 C CA . GLN A 1 87 ? -16.973 2.155 18.903 1.00 93.44 87 GLN A CA 1
ATOM 678 C C . GLN A 1 87 ? -16.126 2.649 20.086 1.00 93.44 87 GLN A C 1
ATOM 680 O O . GLN A 1 87 ? -16.427 2.335 21.234 1.00 93.44 87 GLN A O 1
ATOM 685 N N . MET A 1 88 ? -15.087 3.444 19.819 1.00 93.62 88 MET A N 1
ATOM 686 C CA . MET A 1 88 ? -14.243 4.044 20.853 1.00 93.62 88 MET A CA 1
ATOM 687 C C . MET A 1 88 ? -15.011 5.075 21.677 1.00 93.62 88 MET A C 1
ATOM 689 O O . MET A 1 88 ? -14.958 5.027 22.902 1.00 93.62 88 MET A O 1
ATOM 693 N N . SER A 1 89 ? -15.769 5.956 21.019 1.00 94.56 89 SER A N 1
ATOM 694 C CA . SER A 1 89 ? -16.618 6.939 21.693 1.00 94.56 89 SER A CA 1
ATOM 695 C C . SER A 1 89 ? -17.670 6.265 22.576 1.00 94.56 89 SER A C 1
ATOM 697 O O . SER A 1 89 ? -17.861 6.687 23.713 1.00 94.56 89 SER A O 1
ATOM 699 N N . ASP A 1 90 ? -18.318 5.205 22.084 1.00 95.50 90 ASP A N 1
ATOM 700 C CA . ASP A 1 90 ? -19.313 4.428 22.837 1.00 95.50 90 ASP A CA 1
ATOM 701 C C . ASP A 1 90 ? -18.684 3.742 24.068 1.00 95.50 90 ASP A C 1
ATOM 703 O O . ASP A 1 90 ? -19.338 3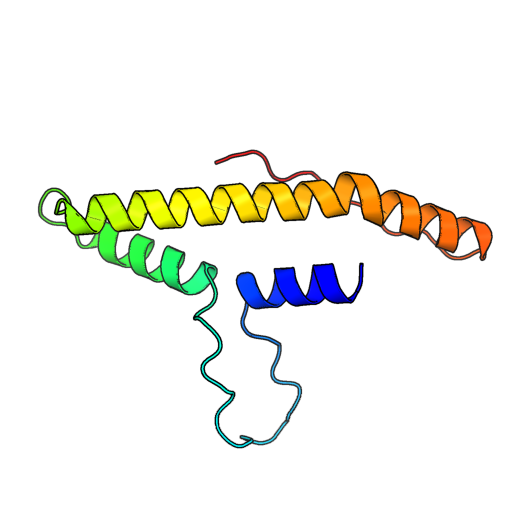.573 25.095 1.00 95.50 90 ASP A O 1
ATOM 707 N N . ALA A 1 91 ? -17.396 3.394 23.990 1.00 94.69 91 ALA A N 1
ATOM 708 C CA . ALA A 1 91 ? -16.611 2.839 25.092 1.00 94.69 91 ALA A CA 1
ATOM 709 C C . ALA A 1 91 ? -15.980 3.904 26.017 1.00 94.69 91 ALA A C 1
ATOM 711 O O . ALA A 1 91 ? -15.232 3.551 26.929 1.00 94.69 91 ALA A O 1
ATOM 712 N N . GLY A 1 92 ? -16.240 5.199 25.792 1.00 93.50 92 GLY A N 1
ATOM 713 C CA . GLY A 1 92 ? -15.648 6.297 26.568 1.00 93.50 92 GLY A CA 1
ATOM 714 C C . GLY A 1 92 ? -14.151 6.517 26.313 1.00 93.50 92 GLY A C 1
ATOM 715 O O . GLY A 1 92 ? -13.477 7.164 27.114 1.00 93.50 92 GLY A O 1
ATOM 716 N N . LEU A 1 93 ? -13.619 5.974 25.217 1.00 94.31 93 LEU A N 1
ATOM 717 C CA . LEU A 1 93 ? -12.231 6.131 24.796 1.00 94.31 93 LEU A CA 1
ATOM 718 C C . LEU A 1 93 ? -12.070 7.349 23.880 1.00 94.31 93 LEU A C 1
ATOM 720 O O . LEU A 1 93 ? -12.990 7.763 23.173 1.00 94.31 93 LEU A O 1
ATOM 724 N N . GLN A 1 94 ? -10.860 7.902 23.852 1.00 92.75 94 GLN A N 1
ATOM 725 C CA . GLN A 1 94 ? -10.515 8.990 22.943 1.00 92.75 94 GLN A CA 1
ATOM 726 C C . GLN A 1 94 ? -10.468 8.493 21.492 1.00 92.75 94 GLN A C 1
ATOM 728 O O . GLN A 1 94 ? -9.826 7.490 21.196 1.00 92.75 94 GLN A O 1
ATOM 733 N N . ILE A 1 95 ? -11.122 9.217 20.583 1.00 92.44 95 ILE A N 1
ATOM 734 C CA . ILE A 1 95 ? -11.163 8.884 19.153 1.00 92.44 95 ILE A CA 1
ATOM 735 C C . ILE A 1 95 ? -9.819 9.122 18.455 1.00 92.44 95 ILE A C 1
ATOM 737 O O . ILE A 1 95 ? -9.002 9.940 18.885 1.00 92.44 95 ILE A O 1
ATOM 741 N N . VAL A 1 96 ? -9.626 8.452 17.322 1.00 88.38 96 VAL A N 1
ATOM 742 C CA . VAL A 1 96 ? -8.441 8.593 16.475 1.00 88.38 96 VAL A CA 1
ATOM 743 C C . VAL A 1 96 ? -8.676 9.666 15.414 1.00 88.38 96 VAL A C 1
ATOM 745 O O . VAL A 1 96 ? -9.766 9.780 14.849 1.00 88.38 96 VAL A O 1
ATOM 748 N N . ASN A 1 97 ? -7.646 10.458 15.110 1.00 88.31 97 ASN A N 1
ATOM 749 C CA . ASN A 1 97 ? -7.705 11.406 14.002 1.00 88.31 97 ASN A CA 1
ATOM 750 C C . ASN A 1 97 ? -7.630 10.643 12.664 1.00 88.31 97 ASN A C 1
ATOM 752 O O . ASN A 1 97 ? -6.622 9.979 12.423 1.00 88.31 97 ASN A O 1
ATOM 756 N N . PRO A 1 98 ? -8.638 10.751 11.779 1.00 80.25 98 PRO A N 1
ATOM 757 C CA . PRO A 1 98 ? -8.624 10.074 10.484 1.00 80.25 98 PRO A CA 1
ATOM 758 C C . PRO A 1 98 ? -7.557 10.602 9.517 1.00 80.25 98 PRO A C 1
ATOM 760 O O . PRO A 1 98 ? -7.238 9.920 8.551 1.00 80.25 98 PRO A O 1
ATOM 763 N N . GLY A 1 99 ? -6.983 11.785 9.748 1.00 85.88 99 GLY A N 1
ATOM 764 C CA . GLY A 1 99 ? -6.013 12.383 8.831 1.00 85.88 99 GLY A CA 1
ATOM 765 C C . GLY A 1 99 ? -6.665 12.950 7.565 1.00 85.88 99 GLY A C 1
ATOM 766 O O . GLY A 1 99 ? -7.837 13.325 7.563 1.00 85.88 99 GLY A O 1
ATOM 767 N N . LYS A 1 100 ? -5.886 13.070 6.483 1.00 88.19 100 LYS A N 1
ATOM 768 C CA . LYS A 1 100 ? -6.342 13.607 5.189 1.00 88.19 100 LYS A CA 1
ATOM 769 C C . LYS A 1 100 ? -6.270 12.532 4.114 1.00 88.19 100 LYS A C 1
ATOM 771 O O . LYS A 1 100 ? -5.306 11.774 4.081 1.00 88.19 100 LYS A O 1
ATOM 776 N N . LYS A 1 101 ? -7.270 12.510 3.228 1.00 87.12 101 LYS A N 1
ATOM 777 C CA . LYS A 1 101 ? -7.284 11.611 2.069 1.00 87.12 101 LYS A CA 1
ATOM 778 C C . LYS A 1 101 ? -6.079 11.858 1.179 1.00 87.12 101 LYS A C 1
ATOM 780 O O . LYS A 1 101 ? -5.636 12.998 1.024 1.00 87.12 101 LYS A O 1
ATOM 785 N N . ILE A 1 102 ? -5.616 10.788 0.554 1.00 85.75 102 ILE A N 1
ATOM 786 C CA . ILE A 1 102 ? -4.551 10.855 -0.435 1.00 85.75 102 ILE A CA 1
ATOM 787 C C . ILE A 1 102 ? -5.197 11.222 -1.780 1.00 85.75 102 ILE A C 1
ATOM 789 O O . ILE A 1 102 ? -6.119 10.517 -2.210 1.00 85.75 102 ILE A O 1
ATOM 793 N N . PRO A 1 103 ? -4.787 12.327 -2.431 1.00 85.25 103 PRO A N 1
ATOM 794 C CA . PRO A 1 103 ? -5.282 12.660 -3.760 1.00 85.25 103 PRO A CA 1
ATOM 795 C C . PRO A 1 103 ? -4.830 11.596 -4.775 1.00 85.25 103 PRO A C 1
ATOM 797 O O . PRO A 1 103 ? -3.778 10.982 -4.585 1.00 85.25 103 PRO A O 1
ATOM 800 N N . PRO A 1 104 ? -5.606 11.352 -5.843 1.00 74.12 104 PRO A N 1
ATOM 801 C CA . PRO A 1 104 ? -5.159 10.478 -6.920 1.00 74.12 104 PRO A CA 1
ATOM 802 C C . PRO A 1 104 ? -3.871 11.028 -7.571 1.00 74.12 104 PRO A C 1
ATOM 804 O O . PRO A 1 104 ? -3.695 12.250 -7.594 1.00 74.12 104 PRO A O 1
ATOM 807 N N . PRO A 1 105 ? -2.988 10.141 -8.069 1.00 65.44 105 PRO A N 1
ATOM 808 C CA . PRO A 1 105 ? -1.757 10.514 -8.758 1.00 65.44 105 PRO A CA 1
ATOM 809 C C . PRO A 1 105 ? -2.026 11.051 -10.167 1.00 65.44 105 PRO A C 1
ATOM 811 O O . PRO A 1 105 ? -3.002 10.585 -10.807 1.00 65.44 105 PRO A O 1
#

Radius of gyration: 18.31 Å; chains: 1; bounding box: 39×32×51 Å

Secondary structure (DSSP, 8-state):
-HHHHHHHHHHHSPPP---SS-PSPPP-PPPPHHHHHHHHHHHHTT-SSPPPHHHHHHHHHHHHHHHHHHHHHHHIIIIIHHHHHHHHHHTTPPPPP---PPPP-